Protein AF-A0A382PNE6-F1 (afdb_monomer)

Foldseek 3Di:
DVVLVVVVVVVVVVCVVDVDQAEAEDQDDD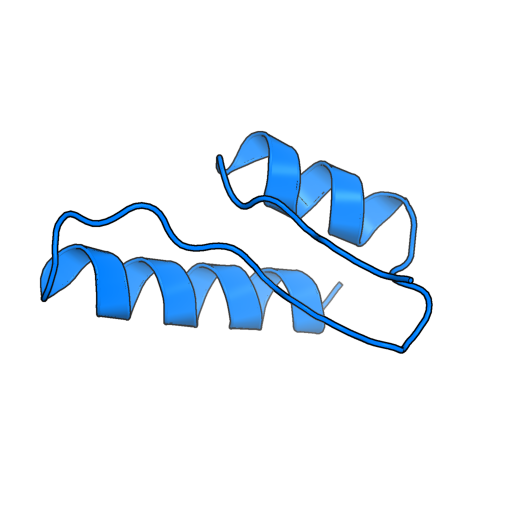PPVSCVSCVVVNHHYDYD

Secondary structure (DSSP, 8-state):
--HHHHHHHHHHHHHHH-----EEE-SSPPPHHHHHHHHHTT-EEE--

Organism: NCBI:txid408172

Structure (mmCIF, N/CA/C/O backbone):
data_AF-A0A382PNE6-F1
#
_entry.id   AF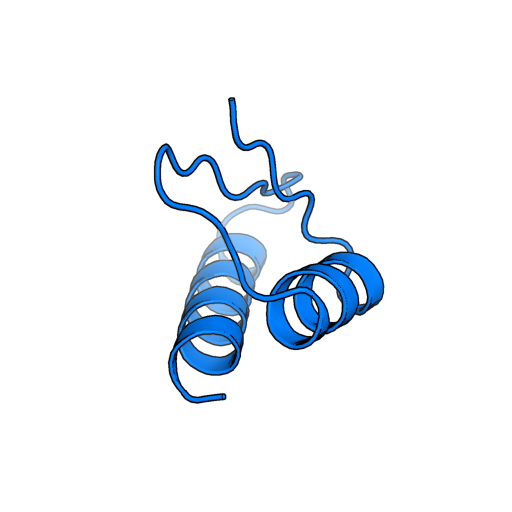-A0A382PNE6-F1
#
loop_
_atom_site.group_PDB
_atom_site.id
_atom_site.type_symbol
_atom_site.label_atom_id
_atom_site.label_alt_id
_atom_site.label_comp_id
_atom_site.label_asym_id
_atom_site.label_entity_id
_atom_site.label_seq_id
_atom_site.pdbx_PDB_ins_code
_atom_site.Cartn_x
_atom_site.Cartn_y
_atom_site.Cartn_z
_atom_site.occupancy
_atom_site.B_iso_or_equiv
_atom_site.auth_seq_id
_atom_site.auth_comp_id
_atom_site.auth_asym_id
_atom_site.auth_atom_id
_atom_site.pdbx_PDB_model_num
ATOM 1 N N . MET A 1 1 ? 8.192 -8.065 -2.693 1.00 60.03 1 MET A N 1
ATOM 2 C CA . MET A 1 1 ? 7.995 -6.600 -2.597 1.00 60.03 1 MET A CA 1
ATOM 3 C C . MET A 1 1 ? 8.006 -6.221 -1.134 1.00 60.03 1 MET A C 1
ATOM 5 O O . MET A 1 1 ? 7.100 -6.635 -0.426 1.00 60.03 1 MET A O 1
ATOM 9 N N . LYS A 1 2 ? 9.035 -5.506 -0.677 1.00 79.81 2 LYS A N 1
ATOM 10 C CA . LYS A 1 2 ? 9.145 -5.076 0.726 1.00 79.81 2 LYS A CA 1
ATOM 11 C C . LYS A 1 2 ? 8.487 -3.703 0.923 1.00 79.81 2 LYS A C 1
ATOM 13 O O . LYS A 1 2 ? 7.799 -3.489 1.913 1.00 79.81 2 LYS A O 1
ATOM 18 N N . ASP A 1 3 ? 8.607 -2.827 -0.071 1.00 80.69 3 ASP A N 1
ATOM 19 C CA . ASP A 1 3 ? 8.138 -1.436 -0.030 1.00 80.69 3 ASP A CA 1
ATOM 20 C C . ASP A 1 3 ? 6.613 -1.308 -0.044 1.00 80.69 3 ASP A C 1
ATOM 22 O O . ASP A 1 3 ? 6.045 -0.642 0.816 1.00 80.69 3 ASP A O 1
ATOM 26 N N . GLY A 1 4 ? 5.923 -2.032 -0.934 1.00 82.31 4 GLY A N 1
ATOM 27 C CA . GLY A 1 4 ? 4.455 -2.047 -0.959 1.00 82.31 4 GLY A CA 1
ATOM 28 C C . GLY A 1 4 ? 3.829 -2.521 0.358 1.00 82.31 4 GLY A C 1
ATOM 29 O O . GLY A 1 4 ? 2.789 -2.013 0.763 1.00 82.31 4 GLY A O 1
ATOM 30 N N . ILE A 1 5 ? 4.480 -3.455 1.062 1.00 87.75 5 ILE A N 1
ATOM 31 C CA . ILE A 1 5 ? 4.016 -3.944 2.369 1.00 87.75 5 ILE A CA 1
ATOM 32 C C . ILE A 1 5 ? 4.178 -2.854 3.434 1.00 87.75 5 ILE A C 1
ATOM 34 O O . ILE A 1 5 ? 3.235 -2.601 4.180 1.00 87.75 5 ILE A O 1
ATOM 38 N N . LYS A 1 6 ? 5.331 -2.171 3.468 1.00 89.56 6 LYS A N 1
ATOM 39 C CA . LYS A 1 6 ? 5.576 -1.055 4.398 1.00 89.56 6 LYS A CA 1
ATOM 40 C C . LYS A 1 6 ? 4.557 0.071 4.223 1.00 89.56 6 LYS A C 1
ATOM 42 O O . LYS A 1 6 ? 4.037 0.579 5.210 1.00 89.56 6 LYS A O 1
ATOM 47 N N . ILE A 1 7 ? 4.246 0.425 2.977 1.00 88.31 7 ILE A N 1
ATOM 48 C CA . ILE A 1 7 ? 3.249 1.453 2.661 1.00 88.31 7 ILE A CA 1
ATOM 49 C C . ILE A 1 7 ? 1.871 1.045 3.194 1.00 88.31 7 ILE A C 1
ATOM 51 O O . ILE A 1 7 ? 1.210 1.843 3.851 1.00 88.31 7 ILE A O 1
ATOM 55 N N . VAL A 1 8 ? 1.439 -0.199 2.961 1.00 89.44 8 VAL A N 1
ATOM 56 C CA . VAL A 1 8 ? 0.147 -0.688 3.475 1.00 89.44 8 VAL A CA 1
ATOM 57 C C . VAL A 1 8 ? 0.099 -0.654 5.004 1.00 89.44 8 VAL A C 1
ATOM 59 O O . VAL A 1 8 ? -0.931 -0.281 5.560 1.00 89.44 8 VAL A O 1
ATOM 62 N N . ASP A 1 9 ? 1.192 -1.011 5.683 1.00 90.69 9 ASP A N 1
ATOM 63 C CA . ASP A 1 9 ? 1.274 -0.950 7.147 1.00 90.69 9 ASP A CA 1
ATOM 64 C C . ASP A 1 9 ? 1.117 0.486 7.670 1.00 90.69 9 ASP A C 1
ATOM 66 O O . ASP A 1 9 ? 0.304 0.743 8.560 1.00 90.69 9 ASP A O 1
ATOM 70 N N . GLN A 1 10 ? 1.817 1.445 7.056 1.00 89.56 10 GLN A N 1
ATOM 71 C CA . GLN A 1 10 ? 1.687 2.865 7.392 1.00 89.56 10 GLN A CA 1
ATOM 72 C C . GLN A 1 10 ? 0.266 3.379 7.139 1.00 89.56 10 GLN A C 1
ATOM 74 O O . GLN A 1 10 ? -0.340 3.975 8.026 1.00 89.56 10 GLN A O 1
ATOM 79 N N . VAL A 1 11 ? -0.307 3.084 5.969 1.00 89.00 11 VAL A N 1
ATOM 80 C CA . VAL A 1 11 ? -1.686 3.464 5.624 1.00 89.00 11 VAL A CA 1
ATOM 81 C C . VAL A 1 11 ? -2.682 2.886 6.625 1.00 89.00 11 VAL A C 1
ATOM 83 O O . VAL A 1 11 ? -3.635 3.565 7.003 1.00 89.00 11 VAL A O 1
ATOM 86 N N . ARG A 1 12 ? -2.475 1.647 7.084 1.00 89.50 12 ARG A N 1
ATOM 87 C CA . ARG A 1 12 ? -3.346 1.010 8.075 1.00 89.50 12 ARG A CA 1
ATOM 88 C C . ARG A 1 12 ? -3.299 1.740 9.415 1.00 89.50 12 ARG A C 1
ATOM 90 O O . ARG A 1 12 ? -4.357 1.968 9.990 1.00 89.50 12 ARG A O 1
ATOM 97 N N . LYS A 1 13 ? -2.112 2.134 9.883 1.00 90.94 13 LYS A N 1
ATOM 98 C CA . LYS A 1 13 ? -1.952 2.912 11.124 1.00 90.94 13 LYS A CA 1
ATOM 99 C C . LYS A 1 13 ? -2.631 4.275 11.025 1.00 90.94 13 LYS A C 1
ATOM 101 O O . LYS A 1 13 ? -3.399 4.627 11.911 1.00 90.94 13 LYS A O 1
ATOM 106 N N . ILE A 1 14 ? -2.441 4.981 9.911 1.00 87.44 14 ILE A N 1
ATOM 107 C CA . ILE A 1 14 ? -3.075 6.289 9.696 1.00 87.44 14 ILE A CA 1
ATOM 108 C C . ILE A 1 14 ? -4.601 6.139 9.622 1.00 87.44 14 ILE A C 1
ATOM 110 O O . ILE A 1 14 ? -5.315 6.901 10.260 1.00 87.44 14 ILE A O 1
ATOM 114 N N . ARG A 1 15 ? -5.122 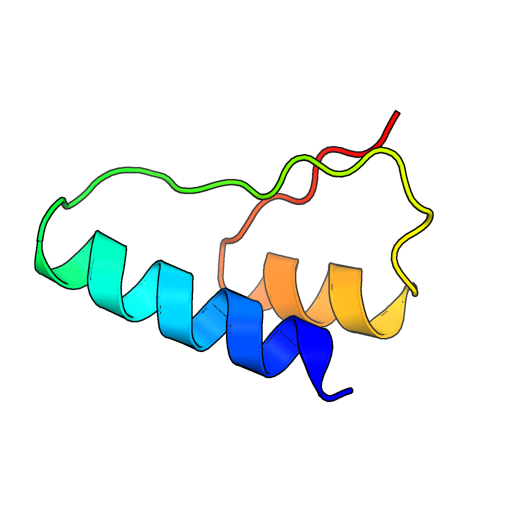5.106 8.941 1.00 87.19 15 ARG A N 1
ATOM 115 C CA . ARG A 1 15 ? -6.569 4.820 8.881 1.00 87.19 15 ARG A CA 1
ATOM 116 C C . ARG A 1 15 ? -7.211 4.518 10.234 1.00 87.19 15 ARG A C 1
ATOM 118 O O . ARG A 1 15 ? -8.411 4.735 10.387 1.00 87.19 15 ARG A O 1
ATOM 125 N N . LEU A 1 16 ? -6.446 3.972 11.182 1.00 86.69 16 LEU A N 1
ATOM 126 C CA . LEU A 1 16 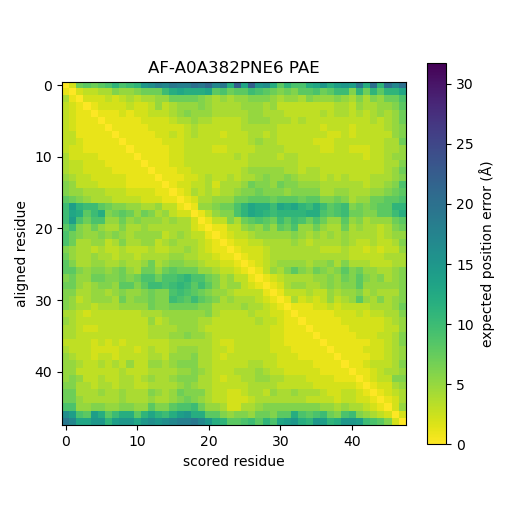? -6.924 3.733 12.546 1.00 86.69 16 LEU A CA 1
ATOM 127 C C . LEU A 1 16 ? -7.092 5.043 13.325 1.00 86.69 16 LEU A C 1
ATOM 129 O O . LEU A 1 16 ? -7.965 5.115 14.182 1.00 86.69 16 LEU A O 1
ATOM 133 N N . GLN A 1 17 ? -6.289 6.063 13.015 1.00 88.00 17 GLN A N 1
ATOM 134 C CA . GLN A 1 17 ? -6.358 7.377 13.658 1.00 88.00 17 GLN A CA 1
ATOM 135 C C . GLN A 1 17 ? -7.337 8.316 12.941 1.00 88.00 17 GLN A C 1
ATOM 137 O O . GLN A 1 17 ? -8.122 9.005 13.584 1.00 88.00 17 GLN A O 1
ATOM 142 N N . GLU A 1 18 ? -7.339 8.310 11.607 1.00 82.38 18 GLU A N 1
ATOM 143 C CA . GLU A 1 18 ? -8.183 9.160 10.773 1.00 82.38 18 GLU A CA 1
ATOM 144 C C . GLU A 1 18 ? -8.847 8.342 9.661 1.00 82.38 18 GLU A C 1
ATOM 146 O O . GLU A 1 18 ? -8.187 7.783 8.783 1.00 82.38 18 GLU A O 1
ATOM 151 N N . LYS A 1 19 ? -10.185 8.320 9.632 1.00 78.62 19 LYS A N 1
ATOM 152 C CA . LYS A 1 19 ? -10.964 7.685 8.555 1.00 78.62 19 LYS A CA 1
ATOM 153 C C . LYS A 1 19 ? -10.986 8.553 7.290 1.00 78.62 19 LYS A C 1
ATOM 155 O O . LYS A 1 19 ? -12.042 8.989 6.842 1.00 78.62 19 LYS A O 1
ATOM 160 N N . LYS A 1 20 ? -9.812 8.815 6.719 1.00 83.94 20 LYS A N 1
ATOM 161 C CA . LYS A 1 20 ? -9.636 9.575 5.475 1.00 83.94 20 LYS A CA 1
ATOM 162 C C . LYS A 1 20 ? -9.085 8.692 4.358 1.00 83.94 20 LYS A C 1
ATOM 164 O O . LYS A 1 20 ? -8.535 7.611 4.587 1.00 83.94 20 LYS A O 1
ATOM 169 N N . THR A 1 21 ? -9.261 9.154 3.127 1.00 82.69 21 THR A N 1
ATOM 170 C CA . THR A 1 21 ? -8.685 8.526 1.935 1.00 82.69 21 THR A CA 1
ATOM 171 C C . THR A 1 21 ? -7.196 8.845 1.870 1.00 82.69 21 THR A C 1
ATOM 173 O O . THR A 1 21 ? -6.813 10.010 1.946 1.00 82.69 21 THR A O 1
ATOM 176 N N . ILE A 1 22 ? -6.355 7.817 1.731 1.00 84.31 22 ILE A N 1
ATOM 177 C CA . ILE A 1 22 ? -4.895 7.958 1.724 1.00 84.31 22 ILE A CA 1
ATOM 178 C C . ILE A 1 22 ? -4.359 7.510 0.367 1.00 84.31 22 ILE A C 1
ATOM 180 O O . ILE A 1 22 ? -4.643 6.400 -0.085 1.00 84.31 22 ILE A O 1
ATOM 184 N N . GLY A 1 23 ? -3.573 8.378 -0.265 1.00 86.56 23 GLY A N 1
ATOM 185 C CA . GLY A 1 23 ? -2.859 8.102 -1.507 1.00 86.56 23 GLY A CA 1
ATOM 186 C C . GLY A 1 23 ? -1.349 8.214 -1.316 1.00 86.56 23 GLY A C 1
ATOM 187 O O . GLY A 1 23 ? -0.869 8.891 -0.409 1.00 86.56 23 GLY A O 1
ATOM 188 N N . VAL A 1 24 ? -0.598 7.548 -2.187 1.00 86.81 24 VAL A N 1
ATOM 189 C CA . VAL A 1 24 ? 0.865 7.575 -2.221 1.00 86.81 24 VAL A CA 1
ATOM 190 C C . VAL A 1 24 ? 1.294 8.409 -3.413 1.00 86.81 24 VAL A C 1
ATOM 192 O O . VAL A 1 24 ? 1.023 8.049 -4.560 1.00 86.81 24 VAL A O 1
ATOM 195 N N . LYS A 1 25 ? 1.984 9.515 -3.140 1.00 88.50 25 LYS A N 1
ATOM 196 C CA . LYS A 1 25 ? 2.625 10.336 -4.166 1.00 88.50 25 LYS A CA 1
ATOM 197 C C . LYS A 1 25 ? 4.108 9.996 -4.218 1.00 88.50 25 LYS A C 1
ATOM 199 O O . LYS A 1 25 ? 4.774 10.021 -3.188 1.00 88.50 25 LYS A O 1
ATOM 204 N N . THR A 1 26 ? 4.623 9.670 -5.396 1.00 84.81 26 THR A N 1
ATOM 205 C CA . THR A 1 26 ? 6.051 9.386 -5.580 1.00 84.81 26 THR A CA 1
ATOM 206 C C . THR A 1 26 ? 6.513 9.838 -6.953 1.00 84.81 26 THR A C 1
ATOM 208 O O . THR A 1 26 ? 5.803 9.656 -7.933 1.00 84.81 26 THR A O 1
ATOM 211 N N . ASN A 1 27 ? 7.712 10.410 -7.022 1.00 84.19 27 ASN A N 1
ATOM 212 C CA . ASN A 1 27 ? 8.338 10.801 -8.287 1.00 84.19 27 ASN A CA 1
ATOM 213 C C . ASN A 1 27 ? 9.147 9.648 -8.905 1.00 84.19 27 ASN A C 1
ATOM 215 O O . ASN A 1 27 ? 9.639 9.765 -10.020 1.00 84.19 27 ASN A O 1
ATOM 219 N N . ALA A 1 28 ? 9.323 8.545 -8.171 1.00 81.81 28 ALA A N 1
ATOM 220 C CA . ALA A 1 28 ? 10.037 7.373 -8.652 1.00 81.81 28 ALA A CA 1
ATOM 221 C C . ALA A 1 28 ? 9.075 6.393 -9.344 1.00 81.81 28 ALA A C 1
ATOM 223 O O . ALA A 1 28 ? 7.944 6.212 -8.872 1.00 81.81 28 ALA A O 1
ATOM 224 N N . PRO A 1 29 ? 9.521 5.694 -10.404 1.00 81.50 29 PRO A N 1
ATOM 225 C CA . PRO A 1 29 ? 8.714 4.670 -11.048 1.00 81.50 29 PRO A CA 1
ATOM 226 C C . PRO A 1 29 ? 8.420 3.535 -10.062 1.00 81.50 29 PRO A C 1
ATOM 228 O O . PRO A 1 29 ? 9.316 2.885 -9.522 1.00 81.50 29 PRO A O 1
ATOM 231 N N . VAL A 1 30 ? 7.134 3.278 -9.824 1.00 83.88 30 VAL A N 1
ATOM 232 C CA . VAL A 1 30 ? 6.687 2.164 -8.984 1.00 83.88 30 VAL A CA 1
ATOM 233 C C . VAL A 1 30 ? 6.552 0.926 -9.853 1.00 83.88 30 VAL A C 1
ATOM 235 O O . VAL A 1 30 ? 5.868 0.954 -10.876 1.00 83.88 30 VAL A O 1
ATOM 238 N N . CYS A 1 31 ? 7.158 -0.188 -9.437 1.00 86.44 31 CYS A N 1
ATOM 239 C CA . CYS A 1 31 ? 7.034 -1.427 -10.196 1.00 86.44 31 CYS A CA 1
ATOM 240 C C . CYS A 1 31 ? 5.560 -1.851 -10.309 1.00 86.44 31 CYS A C 1
ATOM 242 O O . CYS A 1 31 ? 4.786 -1.730 -9.353 1.00 86.44 31 CYS A O 1
ATOM 244 N N . SER A 1 32 ? 5.168 -2.384 -11.468 1.00 86.00 32 SER A N 1
ATOM 245 C CA . SER A 1 32 ? 3.765 -2.684 -11.790 1.00 86.00 32 SER A CA 1
ATOM 246 C C . SER A 1 32 ? 3.095 -3.564 -10.733 1.00 86.00 32 SER A C 1
ATOM 248 O O . SER A 1 32 ? 1.961 -3.312 -10.332 1.00 86.00 32 SER A O 1
ATOM 250 N N . LYS A 1 33 ? 3.841 -4.538 -10.197 1.00 88.19 33 LYS A N 1
ATOM 251 C CA . LYS A 1 33 ? 3.378 -5.414 -9.117 1.00 88.19 33 LYS A CA 1
ATOM 252 C C . LYS A 1 33 ? 3.070 -4.645 -7.818 1.00 88.19 33 LYS A C 1
ATOM 254 O O . LYS A 1 33 ? 2.082 -4.960 -7.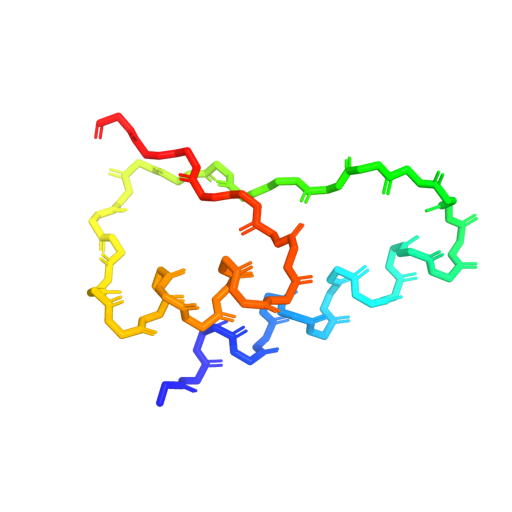157 1.00 88.19 33 LYS A O 1
ATOM 259 N N . THR A 1 34 ? 3.862 -3.626 -7.461 1.00 88.19 34 THR A N 1
ATOM 260 C CA . THR A 1 34 ? 3.623 -2.806 -6.253 1.00 88.19 34 THR A CA 1
ATOM 261 C C . THR A 1 34 ? 2.423 -1.894 -6.460 1.00 88.19 34 THR A C 1
ATOM 263 O O . THR A 1 34 ? 1.574 -1.800 -5.578 1.00 88.19 34 THR A O 1
ATOM 266 N N . LYS A 1 35 ? 2.300 -1.280 -7.644 1.00 88.06 35 LYS A N 1
ATOM 267 C CA . LYS A 1 35 ? 1.147 -0.440 -7.992 1.00 88.06 35 LYS A CA 1
ATOM 268 C C . LYS A 1 35 ? -0.162 -1.228 -7.904 1.00 88.06 35 LYS A C 1
ATOM 270 O O . LYS A 1 35 ? -1.086 -0.796 -7.222 1.00 88.06 35 LYS A O 1
ATOM 275 N N . GLN A 1 36 ? -0.208 -2.416 -8.509 1.00 89.44 36 GLN A N 1
ATOM 276 C CA . GLN A 1 36 ? -1.376 -3.300 -8.442 1.00 89.44 36 GLN A CA 1
ATOM 277 C C . GLN A 1 36 ? -1.693 -3.738 -7.009 1.00 89.44 36 GLN A C 1
ATOM 279 O O . GLN A 1 36 ? -2.858 -3.783 -6.617 1.00 89.44 36 GLN A O 1
ATOM 284 N N . TYR A 1 37 ? -0.667 -4.051 -6.213 1.00 89.69 37 TYR A N 1
ATOM 285 C CA . TYR A 1 37 ? -0.848 -4.431 -4.814 1.00 89.69 37 TYR A CA 1
ATOM 286 C C . TYR A 1 37 ? -1.475 -3.301 -3.982 1.00 89.69 37 TYR A C 1
ATOM 288 O O . TYR A 1 37 ? -2.408 -3.549 -3.218 1.00 89.69 37 TYR A O 1
ATOM 296 N N . LEU A 1 38 ? -1.011 -2.062 -4.168 1.00 88.44 38 LEU A N 1
ATOM 297 C CA . LEU A 1 38 ? -1.536 -0.880 -3.479 1.00 88.44 38 LEU A CA 1
ATOM 298 C C . LEU A 1 38 ? -2.964 -0.542 -3.928 1.00 88.44 38 LEU A C 1
ATOM 300 O O . LEU A 1 38 ? -3.843 -0.368 -3.083 1.00 88.44 38 LEU A O 1
ATOM 304 N N . GLN A 1 39 ? -3.234 -0.571 -5.235 1.00 87.88 39 GLN A N 1
ATOM 305 C CA . GLN A 1 39 ? -4.573 -0.332 -5.781 1.00 87.88 39 GLN A CA 1
ATOM 306 C C . GLN A 1 39 ? -5.602 -1.349 -5.268 1.00 87.88 39 GLN A C 1
ATOM 308 O O . GLN A 1 39 ? -6.688 -0.956 -4.851 1.00 87.88 39 GLN A O 1
ATOM 313 N N . LYS A 1 40 ? -5.248 -2.642 -5.186 1.00 89.62 40 LYS A N 1
ATOM 314 C CA . LYS A 1 40 ? -6.116 -3.680 -4.590 1.00 89.62 40 LYS A CA 1
ATOM 315 C C . LYS A 1 40 ? -6.468 -3.416 -3.123 1.00 89.62 40 LYS A C 1
ATOM 317 O O . LYS A 1 40 ? -7.463 -3.937 -2.631 1.00 89.62 40 LYS A O 1
ATOM 322 N N . LYS A 1 41 ? -5.652 -2.640 -2.405 1.00 87.75 41 LYS A N 1
ATOM 323 C CA . LYS A 1 41 ? -5.90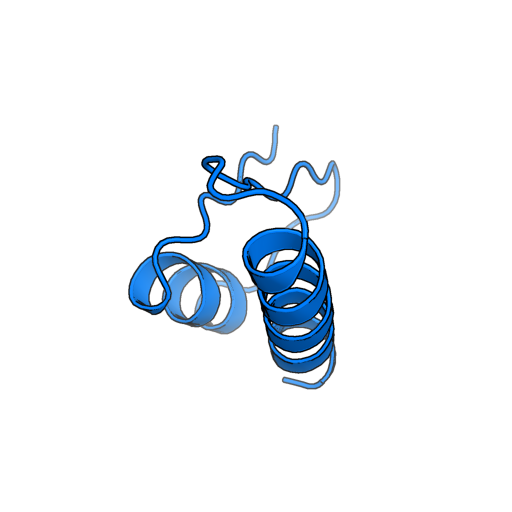5 -2.226 -1.016 1.00 87.75 41 LYS A CA 1
ATOM 324 C C . LYS A 1 41 ? -6.611 -0.869 -0.912 1.00 87.75 41 LYS A C 1
ATOM 326 O O . LYS A 1 41 ? -6.807 -0.381 0.200 1.00 87.75 41 LYS A O 1
ATOM 331 N N . GLY A 1 42 ? -7.019 -0.288 -2.042 1.00 86.62 42 GLY A N 1
ATOM 332 C CA . GLY A 1 42 ? -7.672 1.019 -2.109 1.00 86.62 42 GLY A CA 1
ATOM 333 C C . GLY A 1 42 ? -6.708 2.187 -1.906 1.00 86.62 42 GLY A C 1
ATOM 334 O O . GLY A 1 42 ? -7.132 3.247 -1.462 1.00 86.62 42 GLY A O 1
ATOM 335 N N . ILE A 1 43 ? -5.415 1.981 -2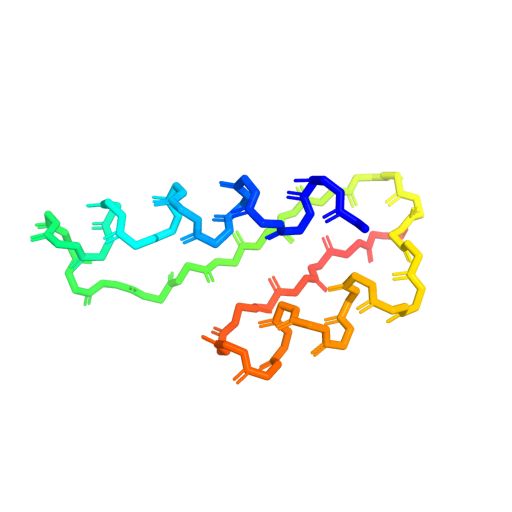.175 1.00 88.75 43 ILE A N 1
ATOM 336 C CA . ILE A 1 43 ? -4.381 3.011 -2.078 1.00 88.75 43 ILE A CA 1
ATOM 337 C C . ILE A 1 43 ? -4.053 3.474 -3.490 1.00 88.75 43 ILE A C 1
ATOM 339 O O . ILE A 1 43 ? -3.527 2.713 -4.308 1.00 88.75 43 ILE A O 1
ATOM 343 N N . GLU A 1 44 ? -4.363 4.731 -3.778 1.00 87.50 44 GLU A N 1
ATOM 344 C CA . GLU A 1 44 ? -4.062 5.329 -5.071 1.00 87.50 44 GLU A CA 1
ATOM 345 C C . GLU A 1 44 ? -2.588 5.729 -5.137 1.00 87.50 44 GLU A C 1
ATOM 347 O O . GLU A 1 44 ? -2.080 6.401 -4.242 1.00 87.50 44 GLU A O 1
ATOM 352 N N . VAL A 1 45 ? -1.894 5.318 -6.199 1.00 87.06 45 VAL A N 1
ATOM 353 C CA . VAL A 1 45 ? -0.503 5.706 -6.451 1.00 87.06 45 VAL A CA 1
ATOM 354 C C . VAL A 1 45 ? -0.492 6.760 -7.548 1.00 87.06 45 VAL A C 1
ATOM 356 O O . VAL A 1 45 ? -0.782 6.441 -8.703 1.00 87.06 45 VAL A O 1
ATOM 359 N N . ARG A 1 46 ? -0.148 8.000 -7.191 1.00 81.81 46 ARG A N 1
ATOM 360 C CA . ARG A 1 46 ? 0.039 9.112 -8.130 1.00 81.81 46 ARG A CA 1
ATOM 361 C C . ARG A 1 46 ? 1.533 9.343 -8.328 1.00 81.81 46 ARG A C 1
ATOM 363 O O . ARG A 1 46 ? 2.195 9.901 -7.454 1.00 81.81 46 ARG A O 1
ATOM 370 N N . GLY A 1 47 ? 2.051 8.869 -9.455 1.00 74.56 47 GLY A N 1
ATOM 371 C CA . GLY A 1 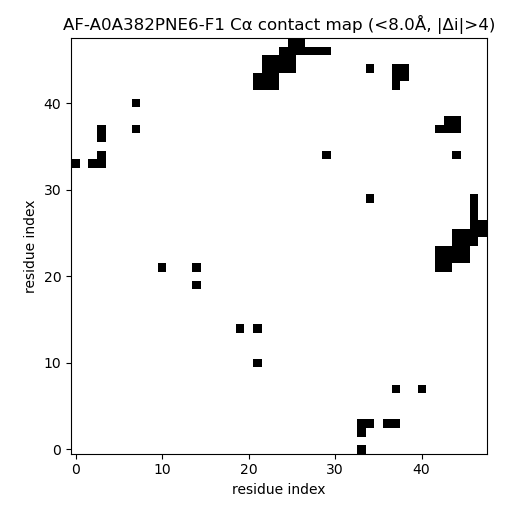47 ? 3.385 9.215 -9.936 1.00 74.56 47 GLY A CA 1
ATOM 372 C C . GLY A 1 47 ? 3.275 10.075 -11.183 1.00 74.56 47 GLY A C 1
ATOM 373 O O . GLY A 1 47 ? 2.351 9.859 -11.970 1.00 74.56 47 GLY A O 1
ATOM 374 N N . ASN A 1 48 ? 4.156 11.067 -11.284 1.00 57.47 48 ASN A N 1
ATOM 375 C CA . ASN A 1 48 ? 4.309 11.904 -12.471 1.00 57.47 48 ASN A CA 1
ATOM 376 C C . ASN A 1 48 ? 5.168 11.195 -13.520 1.00 57.47 48 ASN A C 1
ATOM 378 O O . ASN A 1 48 ? 6.042 10.404 -13.098 1.00 57.47 48 ASN A O 1
#

pLDDT: mean 8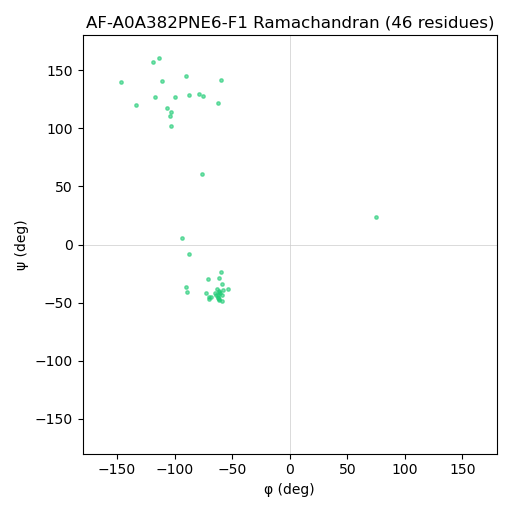5.01, std 6.47, range [57.47, 90.94]

Radius of gyration: 10.41 Å; Cα contacts (8 Å, |Δi|>4): 40; chains: 1; bounding box: 21×18×26 Å

Sequence (48 aa):
MKDGIKIVDQVRKIRLQEKKTIGVKTNAPVCSKTKQYLQKKGIEVRGN

Mean predicted aligned error: 4.48 Å

Nearest PDB structures (foldseek):
  2wsm-assembly1_A  TM=6.695E-01  e=1.153E+00  Archaeoglobus fulgidus DSM 4304
  7x51-assembly1_D  TM=6.269E-01  e=7.746E+00  Bacteroides thetaiotaomicron VPI-5482
  7vao-assembly1_J  TM=4.696E-01  e=7.219E+00  Thermus thermophilus HB8

Solvent-accessible surface area (backbone atoms only — not comparable to full-atom values): 2990 Å² total; per-residue (Å²): 124,68,63,54,52,53,50,52,53,53,51,51,56,48,44,74,77,41,95,62,92,60,68,48,75,41,81,62,91,70,56,68,70,44,50,54,55,36,44,77,73,68,28,50,75,52,60,118